Protein AF-A0A9J6HCC3-F1 (afdb_monomer)

pLDDT: mean 93.53, std 6.56, range [57.88, 98.5]

Sequence (135 aa):
MEKFLKDFRQEMREMRNALEKELRKEYKELKSSITFFSQQFDAMAKRHTKLEKENAALKKENASLLTEYQSLKELATTSEQRITDLEQYSRNKNIEIKGIPFSENESLPQLLKQLGDVITEEITEQDIDCLSPRA

Organism: Haemaphysalis longicornis (NCBI:txid44386)

Radius of gyration: 49.83 Å; Cα contacts (8 Å, |Δi|>4): 13; chains: 1; bounding box: 93×25×132 Å

Secondary structure (DSSP, 8-state):
-HHHHHHHHHHHHHHHHHHHHHHHHHHHHHHHHHHHHHHHHHHHHHHHHHHHHHHHHHHHHHHHHHHHHHHHHHHHHHHHHHHHHHHHHHTTT------PPP-TT--HHHHHHHHHHHHT----GGG-S------

Mean predicted aligned error: 10.03 Å

Solvent-accessible surface area (backbone atoms only — not comparable to full-atom values): 7985 Å² total; per-residue (Å²): 112,70,67,58,56,52,52,52,55,49,53,54,49,51,52,50,52,51,53,52,50,50,53,56,49,52,51,51,51,51,52,49,51,52,53,51,51,51,54,52,49,55,52,48,52,54,50,50,58,48,50,53,52,53,51,54,51,52,53,52,50,51,54,52,52,53,53,51,51,52,53,53,49,53,51,49,53,52,48,53,50,52,49,50,51,50,56,51,58,75,41,69,88,63,84,88,85,80,90,74,81,88,57,100,82,67,52,68,71,59,52,48,36,55,50,19,60,74,72,74,40,93,61,53,77,87,80,52,93,79,86,77,79,89,130

Foldseek 3Di:
DVVVVVVVVVVVVVVVVVVVVVVVVVVVVVVVVVVVVVVVVVVVVVVVVVVVVVVVVVVVVVVVVVVVVVVVVVVVVVVVVVVVVVVCVVCV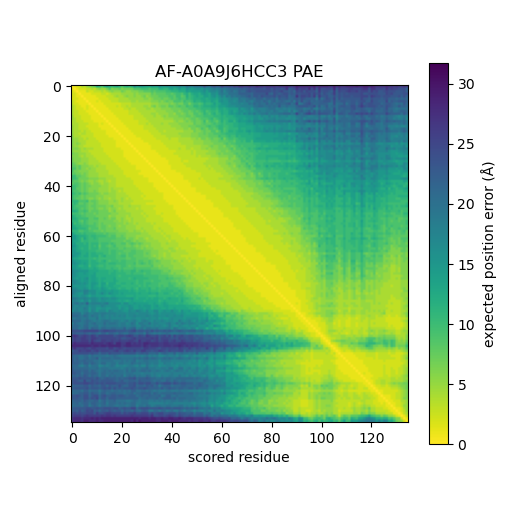LPDDDPDDDDDPPDDPVVVVCVVCVVVVHGDDPVSDPDDDDDD

Structure (mmCIF, N/CA/C/O backbone):
data_AF-A0A9J6HCC3-F1
#
_entry.id   AF-A0A9J6HCC3-F1
#
loop_
_atom_site.group_PDB
_atom_site.id
_atom_site.type_symbol
_atom_site.label_atom_id
_atom_site.label_alt_id
_atom_site.label_comp_id
_atom_site.label_asym_id
_atom_site.label_entity_id
_atom_site.label_seq_id
_atom_site.pdbx_PDB_ins_code
_atom_site.Cartn_x
_atom_site.Cartn_y
_atom_site.Cartn_z
_atom_site.occupancy
_atom_site.B_iso_or_equiv
_atom_site.auth_seq_id
_atom_site.auth_comp_id
_atom_site.auth_asym_id
_atom_site.auth_atom_id
_atom_site.pdbx_PDB_model_num
ATOM 1 N N . MET A 1 1 ? 56.025 18.638 -72.805 1.00 71.75 1 MET A N 1
ATOM 2 C CA . MET A 1 1 ? 54.556 18.472 -72.730 1.00 71.75 1 MET A CA 1
ATOM 3 C C . MET A 1 1 ? 54.163 17.073 -72.249 1.00 71.75 1 MET A C 1
ATOM 5 O O . MET A 1 1 ? 53.365 16.965 -71.333 1.00 71.75 1 MET A O 1
ATOM 9 N N . GL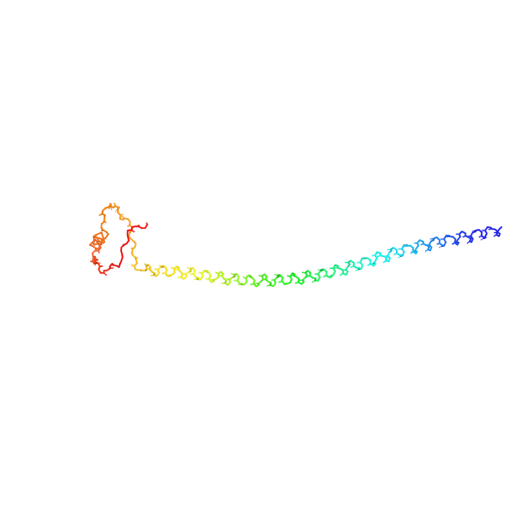U A 1 2 ? 54.777 16.010 -72.773 1.00 83.38 2 GLU A N 1
ATOM 10 C CA . GLU A 1 2 ? 54.460 14.616 -72.405 1.00 83.38 2 GLU A CA 1
ATOM 11 C C . GLU A 1 2 ? 54.802 14.242 -70.948 1.00 83.38 2 GLU A C 1
ATOM 13 O O . GLU A 1 2 ? 53.980 13.652 -70.251 1.00 83.38 2 GLU A O 1
ATOM 18 N N . LYS A 1 3 ? 55.972 14.670 -70.447 1.00 88.19 3 LYS A N 1
ATOM 19 C CA . LYS A 1 3 ? 56.370 14.501 -69.036 1.00 88.19 3 LYS A CA 1
ATOM 20 C C . LYS A 1 3 ? 55.374 15.162 -68.074 1.00 88.19 3 LYS A C 1
ATOM 22 O O . LYS A 1 3 ? 54.896 14.516 -67.156 1.00 88.19 3 LYS A O 1
ATOM 27 N N . PHE A 1 4 ? 54.976 16.400 -68.368 1.00 91.12 4 PHE A N 1
ATOM 28 C CA . PHE A 1 4 ? 53.982 17.139 -67.585 1.00 91.12 4 PHE A CA 1
ATOM 29 C C . PHE A 1 4 ? 52.627 16.416 -67.514 1.00 91.12 4 PHE A C 1
ATOM 31 O O . PHE A 1 4 ? 52.048 16.294 -66.443 1.00 91.12 4 PHE A O 1
ATOM 38 N N . LEU A 1 5 ? 52.136 15.874 -68.634 1.00 90.56 5 LEU A N 1
ATOM 39 C CA . LEU A 1 5 ? 50.884 15.105 -68.650 1.00 90.56 5 LEU A CA 1
ATOM 40 C C . LEU A 1 5 ? 50.986 13.797 -67.856 1.00 90.56 5 LEU A C 1
ATOM 42 O O . LEU A 1 5 ? 49.993 13.349 -67.281 1.00 90.56 5 LEU A O 1
ATOM 46 N N . LYS A 1 6 ? 52.165 13.168 -67.833 1.00 92.75 6 LYS A N 1
ATOM 47 C CA . LYS A 1 6 ? 52.422 11.966 -67.036 1.00 92.75 6 LYS A CA 1
ATOM 48 C C . LYS A 1 6 ? 52.443 12.287 -65.539 1.00 92.75 6 LYS A C 1
ATOM 50 O O . LYS A 1 6 ? 51.762 11.595 -64.786 1.00 92.75 6 LYS A O 1
ATOM 55 N N . ASP A 1 7 ? 53.146 13.346 -65.150 1.00 92.94 7 ASP A N 1
ATOM 56 C CA . ASP A 1 7 ? 53.253 13.805 -63.760 1.00 92.94 7 ASP A CA 1
ATOM 57 C C . ASP A 1 7 ? 51.873 14.243 -63.232 1.00 92.94 7 ASP A C 1
ATOM 59 O O . ASP A 1 7 ? 51.419 13.761 -62.198 1.00 92.94 7 ASP A O 1
ATOM 63 N N . PHE A 1 8 ? 51.110 15.007 -64.024 1.00 92.94 8 PHE A N 1
ATOM 64 C CA . PHE A 1 8 ? 49.741 15.405 -63.679 1.00 92.94 8 PHE A CA 1
ATOM 65 C C . PHE A 1 8 ? 48.790 14.206 -63.502 1.00 92.94 8 PHE A C 1
ATOM 67 O O . PHE A 1 8 ? 47.989 14.159 -62.570 1.00 92.94 8 PHE A O 1
ATOM 74 N N . ARG A 1 9 ? 48.873 13.181 -64.367 1.00 93.00 9 ARG A N 1
ATOM 75 C CA . ARG A 1 9 ? 48.077 11.946 -64.197 1.00 93.00 9 ARG A CA 1
ATOM 76 C C . ARG A 1 9 ? 48.457 11.180 -62.933 1.00 93.00 9 ARG A C 1
ATOM 78 O O . ARG A 1 9 ? 47.593 10.512 -62.361 1.00 93.00 9 ARG A O 1
ATOM 85 N N . GLN A 1 10 ? 49.726 11.226 -62.539 1.00 94.50 10 GLN A N 1
ATOM 86 C CA . GLN A 1 10 ? 50.199 10.593 -61.317 1.00 94.50 10 GLN A CA 1
ATOM 87 C C . GLN A 1 10 ? 49.657 11.322 -60.082 1.00 94.50 10 GLN A C 1
ATOM 89 O O . GLN A 1 10 ? 49.033 10.670 -59.247 1.00 94.50 10 GLN A O 1
ATOM 94 N N . GLU A 1 11 ? 49.766 12.649 -60.025 1.00 94.25 11 GLU A N 1
ATOM 95 C CA . GLU A 1 11 ? 49.208 13.465 -58.935 1.00 94.25 11 GLU A CA 1
ATOM 96 C C . GLU A 1 11 ? 47.691 13.271 -58.790 1.00 94.25 11 GLU A C 1
ATOM 98 O O . GLU A 1 11 ? 47.187 13.033 -57.693 1.00 94.25 11 GLU A O 1
ATOM 103 N N . MET A 1 12 ? 46.949 13.253 -59.903 1.00 93.62 12 MET A N 1
ATOM 104 C CA . MET A 1 12 ? 45.505 12.983 -59.883 1.00 93.62 12 MET A CA 1
ATOM 105 C C . MET A 1 12 ? 45.169 11.582 -59.354 1.00 93.62 12 MET A C 1
ATOM 107 O O . MET A 1 12 ? 44.144 11.390 -58.694 1.00 93.62 12 MET A O 1
ATOM 111 N N . ARG A 1 13 ? 46.017 10.583 -59.633 1.00 94.81 13 ARG A N 1
ATOM 112 C CA . ARG A 1 13 ? 45.844 9.220 -59.115 1.00 94.81 13 ARG A CA 1
ATOM 113 C C . ARG A 1 13 ? 46.139 9.161 -57.617 1.00 94.81 13 ARG A C 1
ATOM 115 O O . ARG A 1 13 ? 45.401 8.504 -56.889 1.00 94.81 13 ARG A O 1
ATOM 122 N N . GLU A 1 14 ? 47.182 9.842 -57.163 1.00 95.50 14 GLU A N 1
ATOM 123 C CA . GLU A 1 14 ? 47.552 9.923 -55.749 1.00 95.50 14 GLU A CA 1
ATOM 124 C C . GLU A 1 14 ? 46.476 10.649 -54.934 1.00 95.50 14 GLU A C 1
ATOM 126 O O . GLU A 1 14 ? 46.014 10.110 -53.928 1.00 95.50 14 GLU A O 1
ATOM 131 N N . MET A 1 15 ? 45.979 11.786 -55.430 1.00 94.62 15 MET A N 1
ATOM 132 C CA . MET A 1 15 ? 44.875 12.528 -54.819 1.00 94.62 15 MET A CA 1
ATOM 133 C C . MET A 1 15 ? 43.598 11.683 -54.737 1.00 94.62 15 MET A C 1
ATOM 135 O O . MET A 1 15 ? 42.972 11.609 -53.680 1.00 94.62 15 MET A O 1
ATOM 139 N N . ARG A 1 16 ? 43.231 10.980 -55.819 1.00 95.56 16 ARG A N 1
ATOM 140 C CA . ARG A 1 16 ? 42.081 10.063 -55.813 1.00 95.56 16 ARG A CA 1
ATOM 141 C C . ARG A 1 16 ? 42.242 8.961 -54.764 1.00 95.56 16 ARG A C 1
ATOM 143 O O . ARG A 1 16 ? 41.295 8.674 -54.039 1.00 95.56 16 ARG A O 1
ATOM 150 N N . ASN A 1 17 ? 43.418 8.342 -54.686 1.00 96.00 17 ASN A N 1
ATOM 151 C CA . ASN A 1 17 ? 43.679 7.258 -53.740 1.00 96.00 17 ASN A CA 1
ATOM 152 C C . ASN A 1 17 ? 43.651 7.745 -52.284 1.00 96.00 17 ASN A C 1
ATOM 154 O O . ASN A 1 17 ? 43.141 7.036 -51.416 1.00 96.00 17 ASN A O 1
ATOM 158 N N . ALA A 1 18 ? 44.185 8.940 -52.012 1.00 95.81 18 ALA A N 1
ATOM 159 C CA . ALA A 1 18 ? 44.144 9.555 -50.688 1.00 95.81 18 ALA A CA 1
ATOM 160 C C . ALA A 1 18 ? 42.697 9.829 -50.254 1.00 95.81 18 ALA A C 1
ATOM 162 O O . ALA A 1 18 ? 42.283 9.383 -49.184 1.00 95.81 18 ALA A O 1
ATOM 163 N N . LEU A 1 19 ? 41.906 10.444 -51.135 1.00 95.75 19 LEU A N 1
ATOM 164 C CA . LEU A 1 19 ? 40.505 10.771 -50.878 1.00 95.75 19 LEU A CA 1
ATOM 165 C C . LEU A 1 19 ? 39.646 9.508 -50.706 1.00 95.75 19 LEU A C 1
ATOM 167 O O . LEU A 1 19 ? 38.833 9.419 -49.791 1.00 95.75 19 LEU A O 1
ATOM 171 N N . GLU A 1 20 ? 39.877 8.473 -51.520 1.00 96.62 20 GLU A N 1
ATOM 172 C CA . GLU A 1 20 ? 39.212 7.177 -51.352 1.00 96.62 20 GLU A CA 1
ATOM 173 C C . GLU A 1 20 ? 39.563 6.523 -50.005 1.00 96.62 20 GLU A C 1
ATOM 175 O O . GLU A 1 20 ? 38.702 5.923 -49.354 1.00 96.62 20 GLU A O 1
ATOM 180 N N . LYS A 1 21 ? 40.818 6.637 -49.559 1.00 96.88 21 LYS A N 1
ATOM 181 C CA . LYS A 1 21 ? 41.265 6.090 -48.274 1.00 96.88 21 LYS A CA 1
ATOM 182 C C . LYS A 1 21 ? 40.624 6.818 -47.091 1.00 96.88 21 LYS A C 1
ATOM 184 O O . LYS A 1 21 ? 40.196 6.146 -46.152 1.00 96.88 21 LYS A O 1
ATOM 189 N N . GLU A 1 22 ? 40.547 8.146 -47.134 1.00 96.88 22 GLU A N 1
ATOM 190 C CA . GLU A 1 22 ? 39.905 8.957 -46.092 1.00 96.88 22 GLU A CA 1
ATOM 191 C C . GLU A 1 22 ? 38.405 8.682 -46.011 1.00 96.88 22 GLU A C 1
ATOM 193 O O . GLU A 1 22 ? 37.920 8.314 -44.943 1.00 96.88 22 GLU A O 1
ATOM 198 N N . LEU A 1 23 ? 37.693 8.687 -47.143 1.00 96.69 23 LEU A N 1
ATOM 199 C CA . LEU A 1 23 ? 36.266 8.350 -47.173 1.00 96.69 23 LEU A CA 1
ATOM 200 C C . LEU A 1 23 ? 35.991 6.938 -46.644 1.00 96.69 23 LEU A C 1
ATOM 202 O O . LEU A 1 23 ? 35.040 6.718 -45.895 1.00 96.69 23 LEU A O 1
ATOM 206 N N . ARG A 1 24 ? 36.836 5.955 -46.988 1.00 97.31 24 ARG A N 1
ATOM 207 C CA . ARG A 1 24 ? 36.716 4.592 -46.441 1.00 97.31 24 ARG A CA 1
ATOM 208 C C . ARG A 1 24 ? 36.950 4.554 -44.932 1.00 97.31 24 ARG A C 1
ATOM 210 O O . ARG A 1 24 ? 36.352 3.709 -44.263 1.00 97.31 24 ARG A O 1
ATOM 217 N N . LYS A 1 25 ? 37.833 5.403 -44.402 1.00 97.44 25 LYS A N 1
ATOM 218 C CA . LYS A 1 25 ? 38.089 5.511 -42.963 1.00 97.44 25 LYS A CA 1
ATOM 219 C C . LYS A 1 25 ? 36.875 6.114 -42.255 1.00 97.44 25 LYS A C 1
ATOM 221 O O . LYS A 1 25 ? 36.330 5.458 -41.371 1.00 97.44 25 LYS A O 1
ATOM 226 N N . GLU A 1 26 ? 36.399 7.273 -42.703 1.00 97.38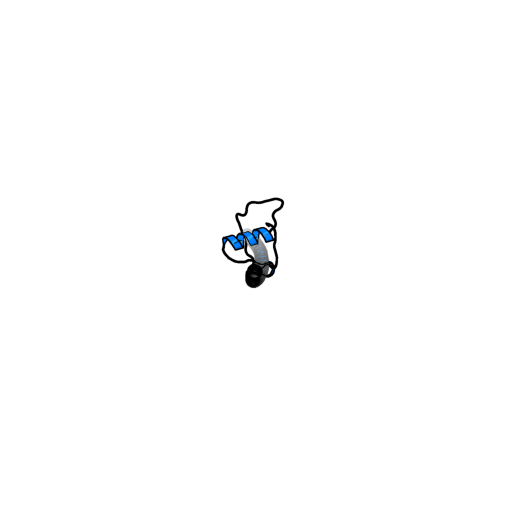 26 GLU A N 1
ATOM 227 C CA . GLU A 1 26 ? 35.225 7.944 -42.130 1.00 97.38 26 GLU A CA 1
ATOM 228 C C . GLU A 1 26 ? 33.972 7.066 -42.207 1.00 97.38 26 GLU A C 1
ATOM 230 O O . GLU A 1 26 ? 33.238 6.934 -41.231 1.00 97.38 26 GLU A O 1
ATOM 235 N N . TYR A 1 27 ? 33.761 6.370 -43.329 1.00 97.31 27 TYR A N 1
ATOM 236 C CA . TYR A 1 27 ? 32.644 5.437 -43.477 1.00 97.31 27 TYR A CA 1
ATOM 237 C C . TYR A 1 27 ? 32.696 4.296 -42.452 1.00 97.31 27 TYR A C 1
ATOM 239 O O . TYR A 1 27 ? 31.668 3.910 -41.890 1.00 97.31 27 TYR A O 1
ATOM 247 N N . LYS A 1 28 ? 33.886 3.741 -42.185 1.00 97.62 28 LYS A N 1
ATOM 248 C CA . LYS A 1 28 ? 34.056 2.691 -41.169 1.00 97.62 28 LYS A CA 1
ATOM 249 C C . LYS A 1 28 ? 33.784 3.218 -39.764 1.00 97.62 28 LYS A C 1
ATOM 251 O O . LYS A 1 28 ? 33.114 2.533 -38.993 1.00 97.62 28 LYS A O 1
ATOM 256 N N . GLU A 1 29 ? 34.275 4.410 -39.445 1.00 97.69 29 GLU A N 1
ATOM 257 C CA . GLU A 1 29 ? 34.046 5.055 -38.149 1.00 97.69 29 GLU A CA 1
ATOM 258 C C . GLU A 1 29 ? 32.558 5.361 -37.943 1.00 97.69 29 GLU A C 1
ATOM 260 O O . GLU A 1 29 ? 31.986 4.979 -36.922 1.00 97.69 29 GLU A O 1
ATOM 265 N N . LEU A 1 30 ? 31.889 5.925 -38.952 1.00 97.56 30 LEU A N 1
ATOM 266 C CA . LEU A 1 30 ? 30.451 6.182 -38.919 1.00 97.56 30 LEU A CA 1
ATOM 267 C C . LEU A 1 30 ? 29.646 4.888 -38.749 1.00 97.56 30 LEU A C 1
ATOM 269 O O . LEU A 1 30 ? 28.751 4.819 -37.907 1.00 97.56 30 LEU A O 1
ATOM 273 N N . LYS A 1 31 ? 29.986 3.834 -39.500 1.00 98.00 31 LYS A N 1
ATOM 274 C CA . LYS A 1 31 ? 29.340 2.520 -39.373 1.00 98.00 31 LYS A CA 1
ATOM 275 C C . LYS A 1 31 ? 29.495 1.946 -37.962 1.00 98.00 31 LYS A C 1
ATOM 277 O O . LYS A 1 31 ? 28.543 1.372 -37.429 1.00 98.00 31 LYS A O 1
ATOM 282 N N . SER A 1 32 ? 30.672 2.107 -37.357 1.00 98.00 32 SER A N 1
ATOM 283 C CA . SER A 1 32 ? 30.928 1.685 -35.978 1.00 98.00 32 SER A CA 1
ATOM 284 C C . SER A 1 32 ? 30.053 2.456 -34.991 1.00 98.00 32 SER A C 1
ATOM 286 O O . SER A 1 32 ? 29.379 1.841 -34.166 1.00 98.00 32 SER A O 1
ATOM 288 N N . SER A 1 33 ? 29.992 3.782 -35.122 1.00 98.12 33 SER A N 1
ATOM 289 C CA . SER A 1 33 ? 29.150 4.639 -34.282 1.00 98.12 33 SER A CA 1
ATOM 290 C C . SER A 1 33 ? 27.671 4.276 -34.395 1.00 98.12 33 SER A C 1
ATOM 292 O O . SER A 1 33 ? 27.009 4.103 -33.377 1.00 98.12 33 SER A O 1
ATOM 294 N N . ILE A 1 34 ? 27.154 4.076 -35.612 1.00 98.00 34 ILE A N 1
ATOM 295 C CA . ILE A 1 34 ? 25.758 3.663 -35.832 1.00 98.00 34 ILE A CA 1
ATOM 296 C C . ILE A 1 34 ? 25.475 2.312 -35.170 1.00 98.00 34 ILE A C 1
ATOM 298 O O . ILE A 1 34 ? 24.456 2.154 -34.502 1.00 98.00 34 ILE A O 1
ATOM 302 N N . THR A 1 35 ? 26.387 1.347 -35.312 1.00 97.94 35 THR A N 1
ATOM 303 C CA . THR A 1 35 ? 26.231 0.022 -34.692 1.00 97.94 35 THR A CA 1
ATOM 304 C C . THR A 1 35 ? 26.189 0.133 -33.168 1.00 97.94 35 THR A C 1
ATOM 306 O O . THR A 1 35 ? 25.320 -0.461 -32.532 1.00 97.94 35 THR A O 1
ATOM 309 N N . PHE A 1 36 ? 27.081 0.937 -32.585 1.00 98.25 36 PHE A N 1
ATOM 310 C CA . PHE A 1 36 ? 27.103 1.204 -31.150 1.00 98.25 36 PHE A CA 1
ATOM 311 C C . PHE 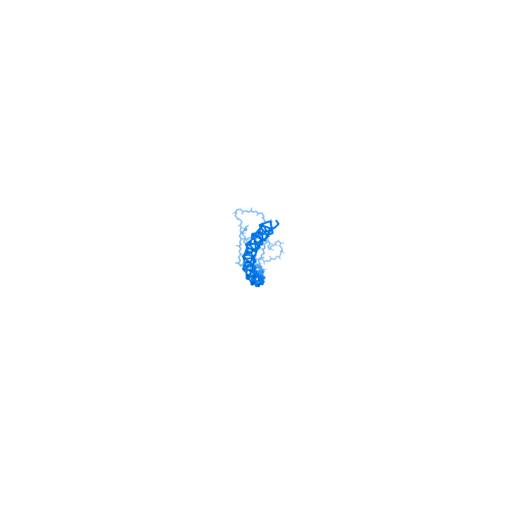A 1 36 ? 25.799 1.856 -30.673 1.00 98.25 36 PHE A C 1
ATOM 313 O O . PHE A 1 36 ? 25.174 1.368 -29.732 1.00 98.25 36 PHE A O 1
ATOM 320 N N . PHE A 1 37 ? 25.336 2.913 -31.347 1.00 97.62 37 PHE A N 1
ATOM 321 C CA . PHE A 1 37 ? 24.083 3.579 -30.987 1.00 97.62 37 PHE A CA 1
ATOM 322 C C . PHE A 1 37 ? 22.873 2.652 -31.100 1.00 97.62 37 PHE A C 1
ATOM 324 O O . PHE A 1 37 ? 22.031 2.665 -30.207 1.00 97.62 37 PHE A O 1
ATOM 331 N N . SER A 1 38 ? 22.807 1.808 -32.133 1.00 98.00 38 SER A N 1
ATOM 332 C CA . SER A 1 38 ? 21.734 0.818 -32.279 1.00 98.00 38 SER A CA 1
ATOM 333 C C . SER A 1 38 ? 21.693 -0.141 -31.087 1.00 98.00 38 SER A C 1
ATOM 335 O O . SER A 1 38 ? 20.634 -0.355 -30.505 1.00 98.00 38 SER A O 1
ATOM 337 N N . GLN A 1 39 ? 22.848 -0.664 -30.663 1.00 98.19 39 GLN A N 1
ATOM 338 C CA . GLN A 1 39 ? 22.934 -1.562 -29.506 1.00 98.19 39 GLN A CA 1
ATOM 339 C C . GLN A 1 39 ? 22.518 -0.868 -28.203 1.00 98.19 39 GLN A C 1
ATOM 341 O O . GLN A 1 39 ? 21.799 -1.448 -27.386 1.00 98.19 39 GLN A O 1
ATOM 346 N N . GLN A 1 40 ? 22.942 0.383 -28.013 1.00 98.31 40 GLN A N 1
ATOM 347 C CA . GLN A 1 40 ? 22.559 1.178 -26.847 1.00 98.31 40 GLN A CA 1
ATOM 348 C C . GLN A 1 40 ? 21.056 1.476 -26.834 1.00 98.31 40 GLN A C 1
ATOM 350 O O . GLN A 1 40 ? 20.433 1.425 -25.773 1.00 98.31 40 GLN A O 1
ATOM 355 N N . PHE A 1 41 ? 20.463 1.741 -27.999 1.00 98.19 41 PHE A N 1
ATOM 356 C CA . PHE A 1 41 ? 19.030 1.976 -28.132 1.00 98.19 41 PHE A CA 1
ATOM 357 C C . PHE A 1 41 ? 18.220 0.716 -27.809 1.00 98.19 41 PHE A C 1
ATOM 359 O O . PHE A 1 41 ? 17.288 0.780 -27.009 1.00 98.19 41 PHE A O 1
ATOM 366 N N . ASP A 1 42 ? 18.634 -0.448 -28.315 1.00 98.25 42 ASP A N 1
ATOM 367 C CA . ASP A 1 42 ? 18.001 -1.732 -27.990 1.00 98.25 42 ASP A CA 1
ATOM 368 C C . ASP A 1 42 ? 18.087 -2.051 -26.491 1.00 98.25 42 ASP A C 1
ATOM 370 O O . ASP A 1 42 ? 17.124 -2.522 -25.875 1.00 98.25 42 ASP A O 1
ATOM 374 N N . ALA A 1 43 ? 19.241 -1.785 -25.873 1.00 98.12 43 ALA A N 1
ATOM 375 C CA . ALA A 1 43 ? 19.421 -1.949 -24.435 1.00 98.12 43 ALA A CA 1
ATOM 376 C C . ALA A 1 43 ? 18.515 -0.997 -23.638 1.00 98.12 43 ALA A C 1
ATOM 378 O O . ALA A 1 43 ? 17.915 -1.409 -22.640 1.00 98.12 43 ALA A O 1
ATOM 379 N N . MET A 1 44 ? 18.385 0.256 -24.085 1.00 98.19 44 MET A N 1
ATOM 380 C CA . MET A 1 44 ? 17.501 1.244 -23.470 1.00 98.19 44 MET A CA 1
ATOM 381 C C . MET A 1 44 ? 16.033 0.820 -23.577 1.00 98.19 44 MET A C 1
ATOM 383 O O . MET A 1 44 ? 15.333 0.820 -22.567 1.00 98.19 44 MET A O 1
ATOM 387 N N . ALA A 1 45 ? 15.585 0.381 -24.755 1.00 98.25 45 ALA A N 1
ATOM 388 C CA . ALA A 1 45 ? 14.221 -0.092 -24.976 1.00 98.25 45 ALA A CA 1
ATOM 389 C C . ALA A 1 45 ? 13.875 -1.268 -24.048 1.00 98.25 45 ALA A C 1
ATOM 391 O O . ALA A 1 45 ? 12.847 -1.251 -23.372 1.00 98.25 45 ALA A O 1
ATOM 392 N N . LYS A 1 46 ? 14.783 -2.246 -23.912 1.00 98.44 46 LYS A N 1
ATOM 393 C CA . LYS A 1 46 ? 14.607 -3.376 -22.982 1.00 98.44 46 LYS A CA 1
ATOM 394 C C . LYS A 1 46 ? 14.484 -2.924 -21.527 1.00 98.44 46 LYS A C 1
ATOM 396 O O . LYS A 1 46 ? 13.637 -3.440 -20.797 1.00 98.44 46 LYS A O 1
ATOM 401 N N . ARG A 1 47 ? 15.321 -1.974 -21.093 1.00 98.25 47 ARG A N 1
ATOM 402 C CA . ARG A 1 47 ? 15.245 -1.406 -19.736 1.00 98.25 47 ARG A CA 1
ATOM 403 C C . ARG A 1 47 ? 13.936 -0.657 -19.519 1.00 98.25 47 ARG A C 1
ATOM 405 O O . ARG A 1 47 ? 13.327 -0.830 -18.471 1.00 98.25 47 ARG A O 1
ATOM 412 N N . HIS A 1 48 ? 13.489 0.114 -20.506 1.00 98.25 48 HIS A N 1
ATOM 413 C CA . HIS A 1 48 ? 12.235 0.852 -20.433 1.00 98.25 48 HIS A CA 1
ATOM 414 C C . HIS A 1 48 ? 11.040 -0.089 -20.258 1.00 98.25 48 HIS A C 1
ATOM 416 O O . HIS A 1 48 ? 10.319 0.029 -19.273 1.00 98.25 48 HIS A O 1
ATOM 422 N N . THR A 1 49 ? 10.914 -1.113 -21.106 1.00 98.38 49 THR A N 1
ATOM 423 C CA . THR A 1 49 ? 9.842 -2.113 -20.980 1.00 98.38 49 THR A CA 1
ATOM 424 C C . THR A 1 49 ? 9.888 -2.860 -19.645 1.00 98.38 49 THR A C 1
ATOM 426 O O . THR A 1 49 ? 8.847 -3.208 -19.087 1.00 98.38 49 THR A O 1
ATOM 429 N N . LYS A 1 50 ? 11.084 -3.128 -19.104 1.00 98.50 50 LYS A N 1
ATOM 430 C CA . LYS A 1 50 ? 11.223 -3.730 -17.771 1.00 98.50 50 LYS A CA 1
ATOM 431 C C . LYS A 1 50 ? 10.684 -2.794 -16.682 1.00 98.50 50 LYS A C 1
ATOM 433 O O . LYS A 1 50 ? 9.872 -3.233 -15.873 1.00 98.50 50 LYS A O 1
ATOM 438 N N . LEU A 1 51 ? 11.084 -1.523 -16.703 1.00 98.44 51 LEU A N 1
ATOM 439 C CA . LEU A 1 51 ? 10.621 -0.516 -15.744 1.00 98.44 51 LEU A CA 1
ATOM 440 C C . LEU A 1 51 ? 9.108 -0.295 -15.823 1.00 98.44 51 LEU A C 1
ATOM 442 O O . LEU A 1 51 ? 8.459 -0.165 -14.790 1.00 98.44 51 LEU A O 1
ATOM 446 N N . GLU A 1 52 ? 8.524 -0.293 -17.022 1.00 98.50 52 GLU A N 1
ATOM 447 C CA . GLU A 1 52 ? 7.072 -0.188 -17.192 1.00 98.50 52 GLU A CA 1
ATOM 448 C C . GLU A 1 52 ? 6.334 -1.353 -16.523 1.00 98.50 52 GLU A C 1
ATOM 450 O O . GLU A 1 52 ? 5.354 -1.135 -15.807 1.00 98.50 52 GLU A O 1
ATOM 455 N N . LYS A 1 53 ? 6.829 -2.586 -16.699 1.00 98.44 53 LYS A N 1
ATOM 456 C CA . LYS A 1 53 ? 6.254 -3.778 -16.056 1.00 98.44 53 LYS A CA 1
ATOM 457 C C . LYS A 1 53 ? 6.375 -3.726 -14.536 1.00 98.44 53 LYS A C 1
ATOM 459 O O . LYS A 1 53 ? 5.399 -4.006 -13.846 1.00 98.44 53 LYS A O 1
ATOM 464 N N . GLU A 1 54 ? 7.545 -3.358 -14.020 1.00 98.50 54 GLU A N 1
ATOM 465 C CA . GLU A 1 54 ? 7.775 -3.224 -12.576 1.00 98.50 54 GLU A CA 1
ATOM 466 C C . GLU A 1 54 ? 6.879 -2.139 -11.969 1.00 98.50 54 GLU A C 1
ATOM 468 O O . GLU A 1 54 ? 6.237 -2.366 -10.949 1.00 98.50 54 GLU A O 1
ATOM 473 N N . ASN A 1 55 ? 6.742 -0.992 -12.634 1.00 98.50 55 ASN A N 1
ATOM 474 C CA . ASN A 1 55 ? 5.877 0.093 -12.175 1.00 98.50 55 ASN A CA 1
ATOM 475 C C . ASN A 1 55 ? 4.393 -0.316 -12.181 1.00 98.50 55 ASN A C 1
ATOM 477 O O . ASN A 1 55 ? 3.661 -0.032 -11.234 1.00 98.50 55 ASN A O 1
ATOM 481 N N . ALA A 1 56 ? 3.941 -1.037 -13.211 1.00 98.44 56 ALA A N 1
ATOM 482 C CA . ALA A 1 56 ? 2.585 -1.580 -13.245 1.00 98.44 56 ALA A CA 1
ATOM 483 C C . ALA A 1 56 ? 2.329 -2.578 -12.099 1.00 98.44 56 ALA A C 1
ATOM 485 O O . ALA A 1 56 ? 1.271 -2.526 -11.469 1.00 98.44 56 ALA A O 1
ATOM 486 N N . ALA A 1 57 ? 3.300 -3.448 -11.797 1.00 98.38 57 ALA A N 1
ATOM 487 C CA . ALA A 1 57 ? 3.211 -4.385 -10.680 1.00 98.38 57 ALA A CA 1
ATOM 488 C C . ALA A 1 57 ? 3.142 -3.655 -9.328 1.00 98.38 57 ALA A C 1
ATOM 490 O O . ALA A 1 57 ? 2.222 -3.909 -8.552 1.00 98.38 57 ALA A O 1
ATOM 491 N N . LEU A 1 58 ? 4.030 -2.684 -9.097 1.00 98.44 58 LEU A N 1
ATOM 492 C CA . LEU A 1 58 ? 4.054 -1.876 -7.872 1.00 98.44 58 LEU A CA 1
ATOM 493 C C . LEU A 1 58 ? 2.758 -1.084 -7.668 1.00 98.44 58 LEU A C 1
ATOM 495 O O . LEU A 1 58 ? 2.249 -0.994 -6.555 1.00 98.44 58 LEU A O 1
ATOM 499 N N . LYS A 1 59 ? 2.180 -0.523 -8.737 1.00 98.44 59 LYS A N 1
ATOM 500 C CA . LYS A 1 59 ? 0.879 0.162 -8.659 1.00 98.44 59 LYS A CA 1
ATOM 501 C C . LYS A 1 59 ? -0.242 -0.784 -8.238 1.00 98.44 59 LYS A C 1
ATOM 503 O O . LYS A 1 59 ? -1.088 -0.398 -7.435 1.00 98.44 59 LYS A O 1
ATOM 508 N N . LYS A 1 60 ? -0.247 -2.012 -8.764 1.00 98.31 60 LYS A N 1
ATOM 509 C CA . LYS A 1 60 ? -1.234 -3.033 -8.396 1.00 98.31 60 LYS A CA 1
ATOM 510 C C . LYS A 1 60 ? -1.083 -3.454 -6.934 1.00 98.31 60 LYS A C 1
ATOM 512 O O . LYS A 1 60 ? -2.082 -3.541 -6.227 1.00 98.31 60 LYS A O 1
ATOM 517 N N . GLU A 1 61 ? 0.146 -3.687 -6.486 1.00 98.38 61 GLU A N 1
ATOM 518 C CA . GLU A 1 61 ? 0.441 -4.048 -5.097 1.00 98.38 61 GLU A CA 1
ATOM 519 C C . GLU A 1 61 ? 0.022 -2.937 -4.128 1.00 98.38 61 GLU A C 1
ATOM 521 O O . GLU A 1 61 ? -0.719 -3.200 -3.186 1.00 98.38 61 GLU A O 1
ATOM 526 N N . ASN A 1 62 ? 0.368 -1.680 -4.423 1.00 98.25 62 ASN A N 1
ATOM 527 C CA . ASN A 1 62 ? -0.056 -0.531 -3.620 1.00 98.25 62 ASN A CA 1
ATOM 528 C C . ASN A 1 62 ? -1.583 -0.408 -3.508 1.00 98.25 62 ASN A C 1
ATOM 530 O O . ASN A 1 62 ? -2.094 -0.108 -2.432 1.00 98.25 62 ASN A O 1
ATOM 534 N N . ALA A 1 63 ? -2.326 -0.649 -4.592 1.00 98.31 63 ALA A N 1
ATOM 535 C CA . ALA A 1 63 ? -3.789 -0.631 -4.548 1.00 98.31 63 ALA A CA 1
ATOM 536 C C . ALA A 1 63 ? -4.358 -1.754 -3.659 1.00 98.31 63 ALA A C 1
ATOM 538 O O . ALA A 1 63 ? -5.313 -1.531 -2.910 1.00 98.31 63 ALA A O 1
ATOM 539 N N . SER A 1 64 ? -3.751 -2.944 -3.708 1.00 98.19 64 SER A N 1
ATOM 540 C CA . SER A 1 64 ? -4.121 -4.070 -2.843 1.00 98.19 64 SER A CA 1
ATOM 541 C C . SER A 1 64 ? -3.858 -3.753 -1.371 1.00 98.19 64 SER A C 1
ATOM 543 O O . SER A 1 64 ? -4.756 -3.901 -0.546 1.00 98.19 64 SER A O 1
ATOM 545 N N . LEU A 1 65 ? -2.662 -3.247 -1.057 1.00 98.44 65 LEU A N 1
ATOM 546 C CA . LEU A 1 65 ? -2.273 -2.868 0.303 1.00 98.44 65 LEU A CA 1
ATOM 547 C C . LEU A 1 65 ? -3.163 -1.759 0.868 1.00 98.44 65 LEU A C 1
ATOM 549 O O . LEU A 1 65 ? -3.537 -1.806 2.036 1.00 98.44 65 LEU A O 1
ATOM 553 N N . LEU A 1 66 ? -3.547 -0.777 0.047 1.00 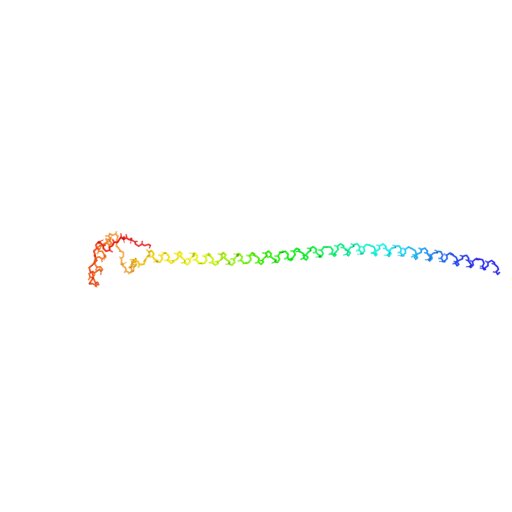98.44 66 LEU A N 1
ATOM 554 C CA . LEU A 1 66 ? -4.457 0.285 0.475 1.00 98.44 66 LEU A CA 1
ATOM 555 C C . LEU A 1 66 ? -5.838 -0.267 0.855 1.00 98.44 66 LEU A C 1
ATOM 557 O O . LEU A 1 66 ? -6.420 0.170 1.846 1.00 98.44 66 LEU A O 1
ATOM 561 N N . THR A 1 67 ? -6.341 -1.234 0.086 1.00 98.19 67 THR A N 1
ATOM 562 C CA . THR A 1 67 ? -7.631 -1.888 0.354 1.00 98.19 67 THR A CA 1
ATOM 563 C C . THR A 1 67 ? -7.580 -2.682 1.659 1.00 98.19 67 THR A C 1
ATOM 565 O O . THR A 1 67 ? -8.465 -2.558 2.503 1.00 98.19 67 THR A O 1
ATOM 568 N N . GLU A 1 68 ? -6.515 -3.460 1.857 1.00 98.25 68 GLU A N 1
ATOM 569 C CA . GLU A 1 68 ? -6.303 -4.228 3.086 1.00 98.25 68 GLU A CA 1
ATOM 570 C C . GLU A 1 68 ? -6.172 -3.309 4.306 1.00 98.25 68 GLU A C 1
ATOM 572 O O .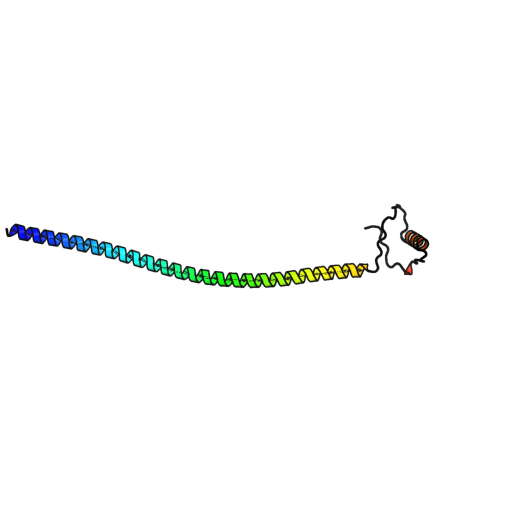 GLU A 1 68 ? -6.843 -3.516 5.316 1.00 98.25 68 GLU A O 1
ATOM 577 N N . TYR A 1 69 ? -5.393 -2.231 4.189 1.00 98.31 69 TYR A N 1
ATOM 578 C CA . TYR A 1 69 ? -5.250 -1.228 5.241 1.00 98.31 69 TYR A CA 1
ATOM 579 C C . TYR A 1 69 ? -6.595 -0.614 5.650 1.00 98.31 69 TYR A C 1
ATOM 581 O O . TYR A 1 69 ? -6.869 -0.474 6.843 1.00 98.31 69 TYR A O 1
ATOM 589 N N . GLN A 1 70 ? -7.445 -0.257 4.683 1.00 98.25 70 GLN A N 1
ATOM 590 C CA . GLN A 1 70 ? -8.775 0.289 4.966 1.00 98.25 70 GLN A CA 1
ATOM 591 C C . GLN A 1 70 ? -9.649 -0.721 5.715 1.00 98.25 70 GLN A C 1
ATOM 593 O O . GLN A 1 70 ? -10.242 -0.365 6.730 1.00 98.25 70 GLN A O 1
ATOM 598 N N . SER A 1 71 ? -9.652 -1.985 5.284 1.00 98.25 71 SER A N 1
ATOM 599 C CA . SER A 1 71 ? -10.411 -3.048 5.949 1.00 98.25 71 SER A CA 1
ATOM 600 C C . SER A 1 71 ? -9.946 -3.286 7.389 1.00 98.25 71 SER A C 1
ATOM 602 O O . SER A 1 71 ? -10.769 -3.354 8.304 1.00 98.25 71 SER A O 1
ATOM 604 N N . LEU A 1 72 ? -8.630 -3.348 7.623 1.00 98.25 72 LEU A N 1
ATOM 605 C CA . LEU A 1 72 ? -8.082 -3.497 8.974 1.00 98.25 72 LEU A CA 1
ATOM 606 C C . LEU A 1 72 ? -8.423 -2.296 9.857 1.00 98.25 72 LEU A C 1
ATOM 608 O O . LEU A 1 72 ? -8.748 -2.468 11.032 1.00 98.25 72 LEU A O 1
ATOM 612 N N . LYS A 1 73 ? -8.368 -1.084 9.301 1.00 98.44 73 LYS A N 1
ATOM 613 C CA . LYS A 1 73 ? -8.713 0.138 10.026 1.00 98.44 73 LYS A CA 1
ATOM 614 C C . LYS A 1 73 ? -10.181 0.142 10.452 1.00 98.44 73 LYS A C 1
ATOM 616 O O . LYS A 1 73 ? -10.468 0.440 11.607 1.00 98.44 73 LYS A O 1
ATOM 621 N N . GLU A 1 74 ? -11.095 -0.222 9.556 1.00 98.38 74 GLU A N 1
ATOM 622 C CA . GLU A 1 74 ? -12.523 -0.345 9.873 1.00 98.38 74 GLU A CA 1
ATOM 623 C C . GLU A 1 74 ? -12.778 -1.391 10.963 1.00 98.38 74 GLU A C 1
ATOM 625 O O . GLU A 1 74 ? -13.537 -1.141 11.905 1.00 98.38 74 GLU A O 1
ATOM 630 N N . LEU A 1 75 ? -12.104 -2.542 10.882 1.00 98.38 75 LEU A N 1
ATOM 631 C CA . LEU A 1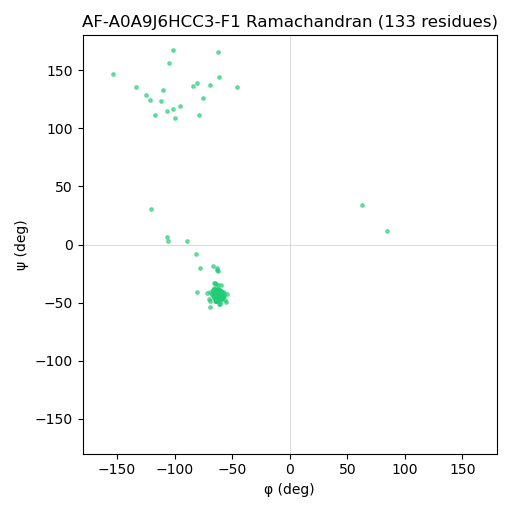 75 ? -12.209 -3.593 11.890 1.00 98.38 75 LEU A CA 1
ATOM 632 C C . LEU A 1 75 ? -11.694 -3.129 13.259 1.00 98.38 75 LEU A C 1
ATOM 634 O O . LEU A 1 75 ? -12.327 -3.418 14.277 1.00 98.38 75 LEU A O 1
ATOM 638 N N . ALA A 1 76 ? -10.573 -2.405 13.292 1.00 98.31 76 ALA A N 1
ATOM 639 C CA . ALA A 1 76 ? -10.015 -1.845 14.518 1.00 98.31 76 ALA A CA 1
ATOM 640 C C . ALA A 1 76 ? -10.993 -0.851 15.159 1.00 98.31 76 ALA A C 1
ATOM 642 O O . ALA A 1 76 ? -11.377 -1.036 16.311 1.00 98.31 76 ALA A O 1
ATOM 643 N N . THR A 1 77 ? -11.495 0.119 14.387 1.00 98.19 77 THR A N 1
ATOM 644 C CA . THR A 1 77 ? -12.481 1.097 14.872 1.00 98.19 77 THR A CA 1
ATOM 645 C C . THR A 1 77 ? -13.759 0.426 15.376 1.00 98.19 77 THR A C 1
ATOM 647 O O . THR A 1 77 ? -14.269 0.779 16.437 1.00 98.19 77 THR A O 1
ATOM 650 N N . THR A 1 78 ? -14.261 -0.584 14.663 1.00 98.19 78 THR A N 1
ATOM 651 C CA . THR A 1 78 ? -15.448 -1.339 15.097 1.00 98.19 78 THR A CA 1
ATOM 652 C C . THR A 1 78 ? -15.180 -2.091 16.401 1.00 98.19 78 THR A C 1
ATOM 654 O O . THR A 1 78 ? -16.039 -2.167 17.276 1.00 98.19 78 THR A O 1
ATOM 657 N N . SER A 1 79 ? -13.982 -2.656 16.554 1.00 97.81 79 SER A N 1
ATOM 658 C CA . SER A 1 79 ? -13.600 -3.383 17.766 1.00 97.81 79 SER A CA 1
ATOM 659 C C . SER A 1 79 ? -13.476 -2.447 18.969 1.00 97.81 79 SER A C 1
ATOM 661 O O . SER A 1 79 ? -13.985 -2.773 20.037 1.00 97.81 79 SER A O 1
ATOM 663 N N . GLU A 1 80 ? -12.881 -1.267 18.791 1.00 98.19 80 GLU A N 1
ATOM 664 C CA . GLU A 1 80 ? -12.788 -0.227 19.826 1.00 98.19 80 GLU A CA 1
ATOM 665 C C . GLU A 1 80 ? -14.169 0.267 20.274 1.00 98.19 80 GLU A C 1
ATOM 667 O O . GLU A 1 80 ? -14.422 0.406 21.472 1.00 98.19 80 GLU A O 1
ATOM 672 N N . GLN A 1 81 ? -15.092 0.467 19.328 1.00 97.94 81 GLN A N 1
ATOM 673 C CA . GLN A 1 81 ? -16.480 0.822 19.640 1.00 97.94 81 GLN A CA 1
ATOM 674 C C . GLN A 1 81 ? -17.155 -0.275 20.464 1.00 97.94 81 GLN A C 1
ATOM 676 O O . GLN A 1 81 ? -17.718 0.005 21.515 1.00 97.94 81 GLN A O 1
ATOM 681 N N . ARG A 1 82 ? -17.016 -1.541 20.056 1.00 97.75 82 ARG A N 1
ATOM 682 C CA . ARG A 1 82 ? -17.588 -2.673 20.800 1.00 97.75 82 ARG A CA 1
ATOM 683 C C . ARG A 1 82 ? -17.007 -2.815 22.203 1.00 97.75 82 ARG A C 1
ATOM 685 O O . ARG A 1 82 ? -17.745 -3.161 23.118 1.00 97.75 82 ARG A O 1
ATOM 692 N N . ILE A 1 83 ? -15.707 -2.579 22.381 1.00 97.62 83 ILE A N 1
ATOM 693 C CA . ILE A 1 83 ? -15.077 -2.574 23.709 1.00 97.62 83 ILE A CA 1
ATOM 694 C C . ILE A 1 83 ? -15.685 -1.461 24.558 1.00 97.62 83 ILE A C 1
ATOM 696 O O . ILE A 1 83 ? -16.122 -1.725 25.673 1.00 97.62 83 ILE A O 1
ATOM 700 N N . THR A 1 84 ? -15.787 -0.254 24.002 1.00 97.06 84 THR A N 1
ATOM 701 C CA . THR A 1 84 ? -16.406 0.890 24.681 1.00 97.06 84 THR A CA 1
ATOM 702 C C . THR A 1 84 ? -17.837 0.570 25.112 1.00 97.06 84 THR A C 1
ATOM 704 O O . THR A 1 84 ? -18.194 0.774 26.270 1.00 97.06 84 THR A O 1
ATOM 707 N N . ASP A 1 85 ? -18.646 0.006 24.217 1.00 97.19 85 ASP A N 1
ATOM 708 C CA . ASP A 1 85 ? -20.030 -0.369 24.510 1.00 97.19 85 ASP A CA 1
ATOM 709 C C . ASP A 1 85 ? -20.111 -1.418 25.624 1.00 97.19 85 ASP A C 1
ATOM 711 O O . ASP A 1 85 ? -20.960 -1.317 26.509 1.00 97.19 85 ASP A O 1
ATOM 715 N N . LEU A 1 86 ? -19.213 -2.408 25.622 1.00 96.69 86 LEU A N 1
ATOM 716 C CA . LEU A 1 86 ? -19.142 -3.425 26.672 1.00 96.69 86 LEU A CA 1
ATOM 717 C C . LEU A 1 86 ? -18.714 -2.836 28.020 1.00 96.69 86 LEU A C 1
ATOM 719 O O . LEU A 1 86 ? -19.272 -3.217 29.048 1.00 96.69 86 LEU A O 1
ATOM 723 N N . GLU A 1 87 ? -17.768 -1.900 28.034 1.00 95.38 87 GLU A N 1
ATOM 724 C CA . GLU A 1 87 ? -17.352 -1.200 29.252 1.00 95.38 87 GLU A CA 1
ATOM 725 C C . GLU A 1 87 ? -18.487 -0.355 29.834 1.00 95.38 87 GLU A C 1
ATOM 727 O O . GLU A 1 87 ? -18.733 -0.396 31.041 1.00 95.38 87 GLU A O 1
ATOM 732 N N . GLN A 1 88 ? -19.209 0.379 28.982 1.00 93.31 88 GLN A N 1
ATOM 733 C CA . GLN A 1 88 ? -20.376 1.155 29.402 1.00 93.31 88 GLN A CA 1
ATOM 734 C C . GLN A 1 88 ? -21.500 0.241 29.886 1.00 93.31 88 GLN A C 1
ATOM 736 O O . GLN A 1 88 ? -22.083 0.481 30.941 1.00 93.31 88 GLN A O 1
ATOM 741 N N . TYR A 1 89 ? -21.766 -0.850 29.166 1.00 95.62 89 TYR A N 1
ATOM 742 C CA . TYR A 1 89 ? -22.758 -1.839 29.567 1.00 95.62 89 TYR A CA 1
ATOM 743 C C . TYR A 1 89 ? -22.405 -2.479 30.912 1.00 95.62 89 TYR A C 1
ATOM 745 O O . TYR A 1 89 ? -23.274 -2.615 31.765 1.00 95.62 89 TYR A O 1
ATOM 753 N N . SER A 1 90 ? -21.132 -2.802 31.150 1.00 93.19 90 SER A N 1
ATOM 754 C CA . SER A 1 90 ? -20.667 -3.338 32.433 1.00 93.19 90 SER A CA 1
ATOM 755 C C . SER A 1 90 ? -20.851 -2.362 33.599 1.00 93.19 90 SER A C 1
ATOM 757 O O . SER A 1 90 ? -20.855 -2.801 34.746 1.00 93.19 90 SER A O 1
ATOM 759 N N . ARG A 1 91 ? -20.965 -1.057 33.330 1.00 91.62 91 ARG A N 1
ATOM 760 C CA . ARG A 1 91 ? -21.140 0.004 34.334 1.00 91.62 91 ARG A CA 1
ATOM 761 C C . ARG A 1 91 ? -22.555 0.578 34.347 1.00 91.62 91 ARG A C 1
ATOM 763 O O . ARG A 1 91 ? -22.804 1.536 35.068 1.00 91.62 91 ARG A O 1
ATOM 770 N N . ASN A 1 92 ? -23.490 0.013 33.583 1.00 93.62 92 ASN A N 1
ATOM 771 C CA . ASN A 1 92 ? -24.829 0.581 33.402 1.00 93.62 92 ASN A CA 1
ATOM 772 C C . ASN A 1 92 ? -25.665 0.656 34.692 1.00 93.62 92 ASN A C 1
ATOM 774 O O . ASN A 1 92 ? -26.621 1.424 34.753 1.00 93.62 92 ASN A O 1
ATOM 778 N N . LYS A 1 93 ? -25.309 -0.135 35.709 1.00 92.56 93 LYS A N 1
ATOM 779 C CA . LYS A 1 93 ? -25.914 -0.136 37.048 1.00 92.56 93 LYS A CA 1
ATOM 780 C C . LYS A 1 93 ? -25.019 0.504 38.111 1.00 92.56 93 LYS A C 1
ATOM 782 O O . LYS A 1 93 ? -25.385 0.518 39.281 1.00 92.56 93 LYS A O 1
ATOM 787 N N . ASN A 1 94 ? -23.857 1.027 37.726 1.00 92.38 94 ASN A N 1
ATOM 788 C CA . ASN A 1 94 ? -22.959 1.695 38.654 1.00 92.38 94 ASN A CA 1
ATOM 789 C C . ASN A 1 94 ? -23.397 3.151 38.811 1.00 92.38 94 ASN A C 1
ATOM 791 O O . ASN A 1 94 ? -23.674 3.838 37.829 1.00 92.38 94 ASN A O 1
ATOM 795 N N . ILE A 1 95 ? -23.403 3.636 40.049 1.00 90.31 95 ILE A N 1
ATOM 796 C CA . ILE A 1 95 ? -23.693 5.034 40.371 1.00 90.31 95 ILE A CA 1
ATOM 797 C C . ILE A 1 95 ? -22.408 5.671 40.900 1.00 90.31 95 ILE A C 1
ATOM 799 O O . ILE A 1 95 ? -21.821 5.188 41.866 1.00 90.31 95 ILE A O 1
ATOM 803 N N . GLU A 1 96 ? -21.962 6.757 40.264 1.00 90.56 96 GLU A N 1
ATOM 804 C CA . GLU A 1 96 ? -20.824 7.553 40.733 1.00 90.56 96 GLU A CA 1
ATOM 805 C C . GLU A 1 96 ? -21.328 8.741 41.564 1.00 90.56 96 GLU A C 1
ATOM 807 O O . GLU A 1 96 ? -22.046 9.605 41.059 1.00 90.56 96 GLU A O 1
ATOM 812 N N . ILE A 1 97 ? -20.930 8.806 42.838 1.00 88.38 97 ILE A N 1
ATOM 813 C CA . ILE A 1 97 ? -21.339 9.870 43.765 1.00 88.38 97 ILE A CA 1
ATOM 814 C C . ILE A 1 97 ? -20.155 10.816 43.993 1.00 88.38 97 ILE A C 1
ATOM 816 O O . ILE A 1 97 ? -19.130 10.430 44.557 1.00 88.38 97 ILE A O 1
ATOM 820 N N . LYS A 1 98 ? -20.293 12.072 43.552 1.00 89.81 98 LYS A N 1
ATOM 821 C CA . LYS A 1 98 ? -19.258 13.115 43.673 1.00 89.81 98 LYS A CA 1
ATOM 822 C C . LYS A 1 98 ? -19.599 14.125 44.761 1.00 89.81 98 LYS A C 1
ATOM 824 O O . LYS A 1 98 ? -20.761 14.347 45.075 1.00 89.81 98 LYS A O 1
ATOM 829 N N . GLY A 1 99 ? -18.566 14.782 45.292 1.00 86.75 99 GLY A N 1
ATOM 830 C CA . GLY A 1 99 ? -18.726 15.882 46.249 1.00 86.75 99 GLY A CA 1
ATOM 831 C C . GLY A 1 99 ? -18.889 15.455 47.709 1.00 86.75 99 GLY A C 1
ATOM 832 O O . GLY A 1 99 ? -19.197 16.297 48.546 1.00 86.75 99 GLY A O 1
ATOM 833 N N . ILE A 1 100 ? -18.649 14.183 48.033 1.00 84.62 100 ILE A N 1
ATOM 834 C CA . ILE A 1 100 ? -18.610 13.710 49.420 1.00 84.62 100 ILE A CA 1
ATOM 835 C C . ILE A 1 100 ? -17.282 14.158 50.069 1.00 84.62 100 ILE A C 1
ATOM 837 O O . ILE A 1 100 ? -16.212 13.878 49.519 1.00 84.62 100 ILE A O 1
ATOM 841 N N . PRO A 1 101 ? -17.286 14.853 51.219 1.00 84.75 101 PRO A N 1
ATOM 842 C CA . PRO A 1 101 ? -16.068 15.155 51.977 1.00 84.75 101 PRO A CA 1
ATOM 843 C C . PRO A 1 101 ? -15.366 13.873 52.447 1.00 84.75 101 PRO A C 1
ATOM 845 O O . PRO A 1 101 ? -16.028 12.893 52.752 1.00 84.75 101 PRO A O 1
ATOM 848 N N . PHE A 1 102 ? -14.032 13.849 52.480 1.00 81.75 102 PHE A N 1
ATOM 849 C CA . PHE A 1 102 ? -13.280 12.660 52.908 1.00 81.75 102 PHE A CA 1
ATOM 850 C C . PHE A 1 102 ? -13.210 12.547 54.436 1.00 81.75 102 PHE A C 1
ATOM 852 O O . PHE A 1 102 ? -12.933 13.546 55.104 1.00 81.75 102 PHE A O 1
ATOM 859 N N . SER A 1 103 ? -13.363 11.335 54.974 1.00 82.62 103 SER A N 1
ATOM 860 C CA . SER A 1 103 ? -13.027 11.020 56.366 1.00 82.62 103 SER A CA 1
ATOM 861 C C . SER A 1 103 ? -12.224 9.719 56.459 1.00 82.62 103 SER A C 1
ATOM 863 O O . SER A 1 103 ? -12.573 8.727 55.828 1.00 82.62 103 SER A O 1
ATOM 865 N N . GLU A 1 10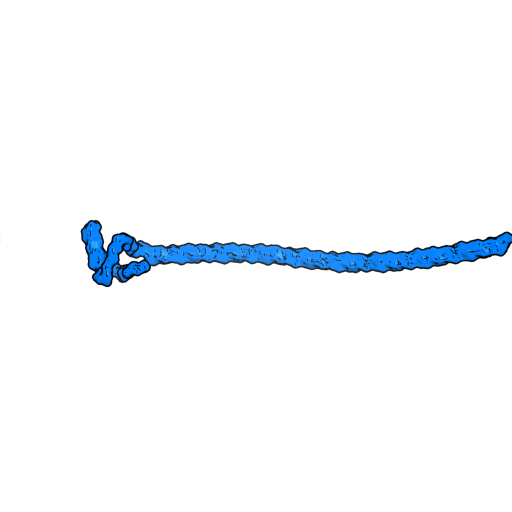4 ? -11.155 9.702 57.262 1.00 76.62 104 GLU A N 1
ATOM 866 C CA . GLU A 1 104 ? -10.223 8.559 57.356 1.00 76.62 104 GLU A CA 1
ATOM 867 C C . GLU A 1 104 ? -10.876 7.259 57.860 1.00 76.62 104 GLU A C 1
ATOM 869 O O . GLU A 1 104 ? -10.378 6.178 57.565 1.00 76.62 104 GLU A O 1
ATOM 874 N N . ASN A 1 105 ? -12.003 7.354 58.573 1.00 80.12 105 ASN A N 1
ATOM 875 C CA . ASN A 1 105 ? -12.751 6.213 59.116 1.00 80.12 105 ASN A CA 1
ATOM 876 C C . ASN A 1 105 ? -14.193 6.148 58.579 1.00 80.12 105 ASN A C 1
ATOM 878 O O . ASN A 1 105 ? -15.102 5.720 59.295 1.00 80.12 105 ASN A O 1
ATOM 882 N N . GLU A 1 106 ? -14.442 6.617 57.352 1.00 82.56 106 GLU A N 1
ATOM 883 C CA . GLU A 1 106 ? -15.792 6.576 56.783 1.00 82.56 106 GLU A CA 1
ATOM 884 C C . GLU A 1 106 ? -16.236 5.139 56.464 1.00 82.56 106 GLU A C 1
ATOM 886 O O . GLU A 1 106 ? -15.490 4.326 55.919 1.00 82.56 106 GLU A O 1
ATOM 891 N N . SER A 1 107 ? -17.489 4.826 56.790 1.00 87.94 107 SER A N 1
ATOM 892 C CA . SER A 1 107 ? -18.127 3.571 56.408 1.00 87.94 107 SER A CA 1
ATOM 893 C C . SER A 1 107 ? -19.013 3.818 55.190 1.00 87.94 107 SER A C 1
ATOM 895 O O . SER A 1 107 ? -20.067 4.444 55.310 1.00 87.94 107 SER A O 1
ATOM 897 N N . LEU A 1 108 ? -18.605 3.312 54.021 1.00 88.44 108 LEU A N 1
ATOM 898 C CA . LEU A 1 108 ? -19.361 3.477 52.770 1.00 88.44 108 LEU A CA 1
ATOM 899 C C . LEU A 1 108 ? -20.826 2.996 52.872 1.00 88.44 108 LEU A C 1
ATOM 901 O O . LEU A 1 108 ? -21.705 3.729 52.420 1.00 88.44 108 LEU A O 1
ATOM 905 N N . PRO A 1 109 ? -21.145 1.844 53.505 1.00 89.19 109 PRO A N 1
ATOM 906 C CA . PRO A 1 109 ? -22.537 1.425 53.689 1.00 89.19 109 PRO A CA 1
ATOM 907 C C . PRO A 1 109 ? -23.364 2.394 54.544 1.00 89.19 109 PRO A C 1
ATOM 909 O O . PRO A 1 109 ? -24.534 2.629 54.256 1.00 89.19 109 PRO A O 1
ATOM 912 N N . GLN A 1 110 ? -22.772 2.964 55.600 1.00 88.88 110 GLN A N 1
ATOM 913 C CA . GLN A 1 110 ? -23.472 3.924 56.461 1.00 88.88 110 GLN A CA 1
ATOM 914 C C . GLN A 1 110 ? -23.720 5.240 55.728 1.00 88.88 110 GLN A C 1
ATOM 916 O O . GLN A 1 110 ? -24.809 5.799 55.827 1.00 88.88 110 GLN A O 1
ATOM 921 N N . LEU A 1 111 ? -22.733 5.700 54.958 1.00 88.88 111 LEU A N 1
ATOM 922 C CA . LEU A 1 111 ? -22.861 6.882 54.117 1.00 88.88 111 LEU A CA 1
ATOM 923 C C . LEU A 1 111 ? -23.967 6.706 53.063 1.00 88.88 111 LEU A C 1
ATOM 925 O O . LEU A 1 111 ? -24.756 7.624 52.853 1.00 88.88 111 LEU A O 1
ATOM 929 N N . LEU A 1 112 ? -24.065 5.531 52.429 1.00 90.75 112 LEU A N 1
ATOM 930 C CA . LEU A 1 112 ? -25.140 5.250 51.473 1.00 90.75 112 LEU A CA 1
ATOM 931 C C . LEU A 1 112 ? -26.523 5.255 52.130 1.00 90.75 112 LEU A C 1
ATOM 933 O O . LEU A 1 112 ? -27.443 5.837 51.564 1.00 90.75 112 LEU A O 1
ATOM 937 N N . LYS A 1 113 ? -26.667 4.670 53.328 1.00 90.44 113 LYS A N 1
ATOM 938 C CA . LYS A 1 113 ? -27.930 4.720 54.090 1.00 90.44 113 LYS A CA 1
ATOM 939 C C . LYS A 1 113 ? -28.338 6.163 54.398 1.00 90.44 113 LYS A C 1
ATOM 941 O O . LYS A 1 113 ? -29.465 6.547 54.117 1.00 90.44 113 LYS A O 1
ATOM 946 N N . GLN A 1 114 ? -27.396 6.987 54.866 1.00 89.81 114 GLN A N 1
ATOM 947 C CA . GLN A 1 114 ? -27.638 8.414 55.117 1.00 89.81 114 GLN A CA 1
ATOM 948 C C . GLN A 1 114 ? -28.056 9.171 53.849 1.00 89.81 114 GLN A C 1
ATOM 950 O O . GLN A 1 114 ? -28.916 10.046 53.909 1.00 89.81 114 GLN A O 1
ATOM 955 N N . LEU A 1 115 ? -27.455 8.852 52.700 1.00 89.62 115 LEU A N 1
ATOM 956 C CA . LEU A 1 115 ? -27.848 9.434 51.416 1.00 89.62 115 LEU A CA 1
ATOM 957 C C . LEU A 1 115 ? -29.264 9.010 51.009 1.00 89.62 115 LEU A C 1
ATOM 959 O O . LEU A 1 115 ? -30.028 9.870 50.576 1.00 89.62 115 LEU A O 1
ATOM 963 N N . GLY A 1 116 ? -29.611 7.732 51.186 1.00 92.00 116 GLY A N 1
ATOM 964 C CA . GLY A 1 116 ? -30.963 7.205 50.981 1.00 92.00 116 GLY A CA 1
ATOM 965 C C . GLY A 1 116 ? -32.005 7.960 51.808 1.00 92.00 116 GLY A C 1
ATOM 966 O O . GLY A 1 116 ? -32.969 8.492 51.258 1.00 92.00 116 GLY A O 1
ATOM 967 N N . ASP A 1 117 ? -31.739 8.136 53.105 1.00 93.00 117 ASP A N 1
ATOM 968 C CA . ASP A 1 117 ? -32.611 8.887 54.015 1.00 93.00 117 ASP A CA 1
ATOM 969 C C . ASP A 1 117 ? -32.848 10.330 53.533 1.00 93.00 117 ASP A C 1
ATOM 971 O O . ASP A 1 117 ? -33.973 10.830 53.570 1.00 93.00 117 ASP A O 1
ATOM 975 N N . VAL A 1 118 ? -31.801 11.003 53.035 1.00 93.19 118 VAL A N 1
ATOM 976 C CA . VAL A 1 118 ? -31.889 12.383 52.520 1.00 93.19 118 VAL A CA 1
ATOM 977 C C . VAL A 1 118 ? -32.763 12.472 51.269 1.00 93.19 118 VAL A C 1
ATOM 979 O O . VAL A 1 118 ? -33.498 13.449 51.110 1.00 93.19 118 VAL A O 1
ATOM 982 N N . ILE A 1 119 ? -32.705 11.475 50.385 1.00 91.75 119 ILE A N 1
ATOM 983 C CA . ILE A 1 119 ? -33.529 11.433 49.167 1.00 91.75 119 ILE A CA 1
ATOM 984 C C . ILE A 1 119 ? -34.882 10.740 49.377 1.00 91.75 119 ILE A C 1
ATOM 986 O O . ILE A 1 119 ? -35.668 10.669 48.438 1.00 91.75 119 ILE A O 1
ATOM 990 N N . THR A 1 120 ? -35.188 10.315 50.608 1.00 94.12 120 THR A N 1
ATOM 991 C CA . THR A 1 120 ? -36.425 9.600 50.976 1.00 94.12 120 THR A CA 1
ATOM 992 C C . THR A 1 120 ? -36.567 8.236 50.280 1.00 94.12 120 THR A C 1
ATOM 994 O O . THR A 1 120 ? -37.676 7.805 49.982 1.00 94.12 120 THR A O 1
ATOM 997 N N . GLU A 1 121 ? -35.452 7.542 50.041 1.00 92.50 121 GLU A N 1
ATOM 998 C CA . GLU A 1 121 ? -35.429 6.181 49.488 1.00 92.50 121 GLU A CA 1
ATOM 999 C C . GLU A 1 121 ? -34.652 5.241 50.413 1.00 92.50 121 GLU A C 1
ATOM 1001 O O . GLU A 1 121 ? -33.514 5.517 50.797 1.00 92.50 121 GLU A O 1
ATOM 1006 N N . GLU A 1 122 ? -35.259 4.110 50.772 1.00 92.38 122 GLU A N 1
ATOM 1007 C CA . GLU A 1 122 ? -34.617 3.117 51.633 1.00 92.38 122 GLU A CA 1
ATOM 1008 C C . GLU A 1 122 ? -33.624 2.282 50.814 1.00 92.38 122 GLU A C 1
ATOM 1010 O O . GLU A 1 122 ? -34.019 1.500 49.954 1.00 92.38 122 GLU A O 1
ATOM 1015 N N . ILE A 1 123 ? -32.324 2.446 51.090 1.00 90.88 123 ILE A N 1
ATOM 1016 C CA . ILE A 1 123 ? -31.260 1.650 50.464 1.00 90.88 123 ILE A CA 1
ATOM 1017 C C . ILE A 1 123 ? -30.803 0.570 51.441 1.00 90.88 123 ILE A C 1
ATOM 1019 O O . ILE A 1 123 ? -30.240 0.857 52.505 1.00 90.88 123 ILE A O 1
ATOM 1023 N N . THR A 1 124 ? -31.004 -0.688 51.064 1.00 89.81 124 THR A N 1
ATOM 1024 C CA . THR A 1 124 ? -30.619 -1.852 51.862 1.00 89.81 124 THR A CA 1
ATOM 1025 C C . THR A 1 124 ? -29.327 -2.485 51.346 1.00 89.81 124 THR A C 1
ATOM 1027 O O . THR A 1 124 ? -28.850 -2.208 50.249 1.00 89.81 124 THR A O 1
ATOM 1030 N N . GLU A 1 125 ? -28.735 -3.383 52.136 1.00 86.44 125 GLU A N 1
ATOM 1031 C CA . GLU A 1 125 ? -27.531 -4.123 51.722 1.00 86.44 125 GLU A CA 1
ATOM 1032 C C . GLU A 1 125 ? -27.795 -5.087 50.554 1.00 86.44 125 GLU A C 1
ATOM 1034 O O . GLU A 1 125 ? -26.858 -5.481 49.872 1.00 86.44 125 GLU A O 1
ATOM 1039 N N . GLN A 1 126 ? -29.056 -5.450 50.299 1.00 90.38 126 GLN A N 1
ATOM 1040 C CA . GLN A 1 126 ? -29.438 -6.320 49.182 1.00 90.38 126 GLN A CA 1
ATOM 1041 C C . GLN A 1 126 ? -29.472 -5.569 47.845 1.00 90.38 126 GLN A C 1
ATOM 1043 O O . GLN A 1 126 ? -29.369 -6.195 46.792 1.00 90.38 126 GLN A O 1
ATOM 1048 N N . ASP A 1 127 ? -29.574 -4.238 47.889 1.00 88.94 127 ASP A N 1
ATOM 1049 C CA . ASP A 1 127 ? -29.570 -3.369 46.709 1.00 88.94 127 ASP A CA 1
ATOM 1050 C C . ASP A 1 127 ? -28.145 -3.093 46.195 1.00 88.94 127 ASP A C 1
ATOM 1052 O O . ASP A 1 127 ? -27.962 -2.501 45.129 1.00 88.94 127 ASP A O 1
ATOM 1056 N N . ILE A 1 128 ? -27.124 -3.517 46.949 1.00 90.75 128 ILE A N 1
ATOM 1057 C CA . ILE A 1 128 ? -25.719 -3.181 46.728 1.00 90.75 128 ILE A CA 1
ATOM 1058 C C . ILE A 1 128 ? -24.926 -4.450 46.409 1.00 90.75 128 ILE A C 1
ATOM 1060 O O . ILE A 1 128 ? -24.679 -5.280 47.278 1.00 90.75 128 ILE A O 1
ATOM 1064 N N . ASP A 1 129 ? -24.456 -4.564 45.168 1.00 90.81 129 ASP A N 1
ATOM 1065 C CA . ASP A 1 129 ? -23.606 -5.686 44.742 1.00 90.81 129 ASP A CA 1
ATOM 1066 C C . ASP A 1 129 ? -22.134 -5.484 45.157 1.00 90.81 129 ASP A C 1
ATOM 1068 O O . ASP A 1 129 ? -21.454 -6.396 45.622 1.00 90.81 129 ASP A O 1
ATOM 1072 N N . CYS A 1 130 ? -21.622 -4.254 45.035 1.00 89.50 130 CYS A N 1
ATOM 1073 C CA . CYS A 1 130 ? -20.246 -3.913 45.392 1.00 89.50 130 CYS A CA 1
ATOM 1074 C C . CYS A 1 130 ? -20.118 -2.434 45.781 1.00 89.50 130 CYS A C 1
ATOM 1076 O O . CYS A 1 130 ? -20.784 -1.570 45.209 1.00 89.50 130 CYS A O 1
ATOM 1078 N N . LEU A 1 131 ? -19.215 -2.142 46.722 1.00 88.75 131 LEU A N 1
ATOM 1079 C CA . LEU A 1 131 ? -18.797 -0.788 47.079 1.00 88.75 131 LEU A CA 1
ATOM 1080 C C . LEU A 1 131 ? -17.295 -0.661 46.876 1.00 88.75 131 LEU A C 1
ATOM 1082 O O . LEU A 1 131 ? -16.515 -1.405 47.468 1.00 88.75 131 LEU A O 1
ATOM 1086 N N . SER A 1 132 ? -16.897 0.317 46.071 1.00 86.00 132 SER A N 1
ATOM 1087 C CA . SER A 1 132 ? -15.498 0.697 45.930 1.00 86.00 132 SER A CA 1
ATOM 1088 C C . SER A 1 132 ? -15.284 2.064 46.570 1.00 86.00 132 SER A C 1
ATOM 1090 O O . SER A 1 132 ? -16.049 2.987 46.273 1.00 86.00 132 SER A O 1
ATOM 1092 N N . PRO A 1 133 ? -14.239 2.241 47.401 1.00 76.12 133 PRO A N 1
ATOM 1093 C CA . PRO A 1 133 ? -13.750 3.573 47.723 1.00 76.12 133 PRO A CA 1
ATOM 1094 C C . PRO A 1 133 ? -13.246 4.263 46.444 1.00 76.12 133 PRO A C 1
ATOM 1096 O O . PRO A 1 133 ? -13.085 3.623 45.399 1.00 76.12 133 PRO A O 1
ATOM 1099 N N . ARG A 1 134 ? -13.047 5.583 46.528 1.00 66.81 134 ARG A N 1
ATOM 1100 C CA . ARG A 1 134 ? -12.682 6.455 45.395 1.00 66.81 134 ARG A CA 1
ATOM 1101 C C . ARG A 1 134 ? -11.552 5.856 44.544 1.00 66.81 134 ARG A C 1
ATOM 1103 O O . ARG A 1 134 ? -10.575 5.362 45.103 1.00 66.81 134 ARG A O 1
ATOM 1110 N N . ALA A 1 135 ? -11.716 5.929 43.221 1.00 57.88 135 ALA A N 1
ATOM 1111 C CA . ALA A 1 135 ? -10.672 5.652 42.233 1.00 57.88 135 ALA 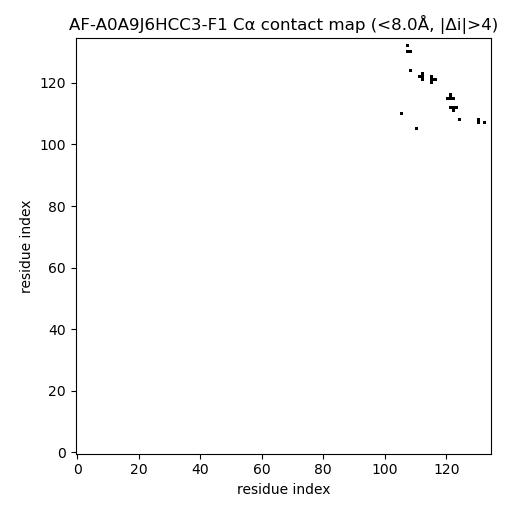A CA 1
ATOM 1112 C C . ALA A 1 135 ? -9.700 6.832 42.100 1.00 57.88 135 ALA A C 1
ATOM 1114 O O . ALA A 1 135 ? -10.144 7.985 42.323 1.00 57.88 135 ALA A O 1
#